Protein AF-J0ZFF1-F1 (afdb_monomer)

pLDDT: mean 84.81, std 13.64, range [33.44, 98.25]

Foldseek 3Di:
DDPPDDPPVVVVVVVVVVVVVVVVVVVVVVVVVVVVVVVVVVVVVVVVVVVVVVVVVVVVVVVVVVVVVVVVVVVVVVVVVVVVVDDDDPDDDDWDDAPDDDPPDDDDPPDDGTDGDDPDDDDDDDDDDDPVCVVVDDFQDKDWDDDPVDDCVPVPTDIDTRHDDDPDDDDD

Mean predicted aligned error: 15.26 Å

Nearest PDB structures (foldseek):
  4tko-assembly1_B  TM=5.831E-01  e=8.966E+00  Aquifex aeolicus VF5

Secondary structure (DSSP, 8-state):
-------HHHHHHHHHHHHHHHHHHHHHHHHHHHHHHHHHHHHHHHHHHHHHHHHHHHHHHHHHHHHHHHHHHHHHHHHHHHHTTS---SSSS-EEEE---STT----TT---EEEPPS-----------TTTGGG--TT-EEEE--TTS-HHHH-PEEEE-----------

Radius of gyration: 52.84 Å; Cα contacts (8 Å, |Δi|>4): 71; chains: 1; bounding box: 104×41×141 Å

InterPro domains:
  IPR050739 Membrane Fusion Protein [PTHR30386] (23-169)
  IPR058982 AprE-like, beta-barrel domain [PF26002] (123-169)

Sequence (172 aa):
METKVISNSLYLERLHDFKNVEHEILANKRRLEENNAEIEALHQQRQSLISDEIAHYRQLSREAELSLQGLKAKLDSSQYRLNHLSLYAPIDRRIDDLSIHTLGSFVEAGKTLMRIVPGTGRLIVEAFFDNRDIGFLEKGQRAYVKFSVLPPERYGVVYGTVINIGATACHE

Organism: NCBI:txid1094556

Structure (mmCIF, N/CA/C/O backbone):
data_AF-J0ZFF1-F1
#
_entry.id   AF-J0ZFF1-F1
#
loop_
_atom_site.group_PDB
_atom_site.id
_atom_site.type_symbol
_atom_site.label_atom_id
_atom_site.label_alt_id
_atom_site.label_comp_id
_atom_site.label_asym_id
_atom_site.label_entity_id
_atom_site.label_seq_id
_atom_site.pdbx_PDB_ins_code
_atom_site.Cartn_x
_atom_site.Cartn_y
_atom_site.Cartn_z
_atom_site.occupancy
_atom_site.B_iso_or_equiv
_atom_site.auth_seq_id
_atom_site.auth_comp_id
_atom_site.auth_asym_id
_atom_site.auth_atom_id
_atom_site.pdbx_PDB_model_num
ATOM 1 N N . MET A 1 1 ? -73.198 -9.812 65.994 1.00 42.66 1 MET A N 1
ATOM 2 C CA . MET A 1 1 ? -71.899 -9.438 65.400 1.00 42.66 1 MET A CA 1
ATOM 3 C C . MET A 1 1 ? -70.993 -9.042 66.550 1.00 42.66 1 MET A C 1
ATOM 5 O O . MET A 1 1 ? -71.199 -7.985 67.125 1.00 42.66 1 MET A O 1
ATOM 9 N N . GLU A 1 2 ? -70.113 -9.944 66.982 1.00 38.72 2 GLU A N 1
ATOM 10 C CA . GLU A 1 2 ? -69.231 -9.720 68.134 1.00 38.72 2 GLU A CA 1
ATOM 11 C C . GLU A 1 2 ? -68.134 -8.714 67.778 1.00 38.72 2 GLU A C 1
ATOM 13 O O . GLU A 1 2 ? -67.247 -8.993 66.970 1.00 38.72 2 GLU A O 1
ATOM 18 N N . THR A 1 3 ? -68.176 -7.536 68.391 1.00 50.28 3 THR A N 1
ATOM 19 C CA . THR A 1 3 ? -67.043 -6.614 68.425 1.00 50.28 3 THR A CA 1
ATOM 20 C C . THR A 1 3 ? -65.992 -7.202 69.358 1.00 50.28 3 THR A C 1
ATOM 22 O O . THR A 1 3 ? -66.061 -7.068 70.577 1.00 50.28 3 THR A O 1
ATOM 25 N N . LYS A 1 4 ? -65.017 -7.906 68.778 1.00 55.94 4 LYS A N 1
ATOM 26 C CA . LYS A 1 4 ? -63.829 -8.390 69.486 1.00 55.94 4 LYS A CA 1
ATOM 27 C C . LYS A 1 4 ? -63.052 -7.172 70.003 1.00 55.94 4 LYS A C 1
ATOM 29 O O . LYS A 1 4 ? -62.404 -6.478 69.226 1.00 55.94 4 LYS A O 1
ATOM 34 N N . VAL A 1 5 ? -63.166 -6.877 71.297 1.00 65.69 5 VAL A N 1
ATOM 35 C CA . VAL A 1 5 ? -62.433 -5.783 71.950 1.00 65.69 5 VAL A CA 1
ATOM 36 C C . VAL A 1 5 ? -60.984 -6.225 72.113 1.00 65.69 5 VAL A C 1
ATOM 38 O O . VAL A 1 5 ? -60.691 -7.195 72.808 1.00 65.69 5 VAL A O 1
ATOM 41 N N . ILE A 1 6 ? -60.078 -5.550 71.417 1.00 69.38 6 ILE A N 1
ATOM 42 C CA . ILE A 1 6 ? -58.645 -5.840 71.450 1.00 69.38 6 ILE A CA 1
ATOM 43 C C . ILE A 1 6 ? -58.000 -4.936 72.510 1.00 69.38 6 ILE A C 1
ATOM 45 O O . ILE A 1 6 ? -58.356 -3.763 72.615 1.00 69.38 6 ILE A O 1
ATOM 49 N N . SER A 1 7 ? -57.051 -5.463 73.293 1.00 82.94 7 SER A N 1
ATOM 50 C CA . SER A 1 7 ? -56.238 -4.655 74.217 1.00 82.94 7 SER A CA 1
ATOM 51 C C . SER A 1 7 ? -55.546 -3.511 73.466 1.00 82.94 7 SER A C 1
ATOM 53 O O . SER A 1 7 ? -54.941 -3.746 72.419 1.00 82.94 7 SER A O 1
ATOM 55 N N . ASN A 1 8 ? -55.568 -2.291 74.016 1.00 83.94 8 ASN A N 1
ATOM 56 C CA . ASN A 1 8 ? -54.885 -1.127 73.434 1.00 83.94 8 ASN A CA 1
ATOM 57 C C . ASN A 1 8 ? -53.387 -1.398 73.182 1.00 83.94 8 ASN A C 1
ATOM 59 O O . ASN A 1 8 ? -52.827 -0.932 72.195 1.00 83.94 8 ASN A O 1
ATOM 63 N N . SER A 1 9 ? -52.750 -2.220 74.025 1.00 86.00 9 SER A N 1
ATOM 64 C CA . SER A 1 9 ? -51.358 -2.641 73.829 1.00 86.00 9 SER A CA 1
ATOM 65 C C . SER A 1 9 ? -51.157 -3.435 72.534 1.00 86.00 9 SER A C 1
ATOM 67 O O . SER A 1 9 ? -50.222 -3.160 71.791 1.00 86.00 9 SER A O 1
ATOM 69 N N . LEU A 1 10 ? -52.068 -4.364 72.229 1.00 88.06 10 LEU A N 1
ATOM 70 C CA . LEU A 1 10 ? -51.998 -5.205 71.033 1.00 88.06 10 LEU A CA 1
ATOM 71 C C . LEU A 1 10 ? -52.295 -4.395 69.762 1.00 88.06 10 LEU A C 1
ATOM 73 O O . LEU A 1 10 ? -51.720 -4.660 68.711 1.00 88.06 10 LEU A O 1
ATOM 77 N N . TYR A 1 11 ? -53.168 -3.386 69.847 1.00 88.44 11 TYR A N 1
ATOM 78 C CA . TYR A 1 11 ? -53.395 -2.454 68.739 1.00 88.44 11 TYR A CA 1
ATOM 79 C C . TYR A 1 11 ? -52.140 -1.627 68.420 1.00 88.44 11 TYR A C 1
ATOM 81 O O . TYR A 1 11 ? -51.761 -1.513 67.255 1.00 88.44 11 TYR A O 1
ATOM 89 N N . LEU A 1 12 ? -51.478 -1.078 69.446 1.00 89.69 12 LEU A N 1
ATOM 90 C CA . LEU A 1 12 ? -50.261 -0.282 69.269 1.00 89.69 12 LEU A CA 1
ATOM 91 C C . LEU A 1 12 ? -49.101 -1.110 68.700 1.00 89.69 12 LEU A C 1
ATOM 93 O O . LEU A 1 12 ? -48.397 -0.626 67.817 1.00 89.69 12 LEU A O 1
ATOM 97 N N . GLU A 1 13 ? -48.941 -2.356 69.149 1.00 91.19 13 GLU A N 1
ATOM 98 C CA . GLU A 1 13 ? -47.963 -3.303 68.600 1.00 91.19 13 GLU A CA 1
ATOM 99 C C . GLU A 1 13 ? -48.218 -3.562 67.107 1.00 91.19 13 GLU A C 1
ATOM 101 O O . GLU A 1 13 ? -47.334 -3.355 66.280 1.00 91.19 13 GLU A O 1
ATOM 106 N N . ARG A 1 14 ? -49.466 -3.872 66.725 1.00 90.75 14 ARG A N 1
ATOM 107 C CA . ARG A 1 14 ? -49.840 -4.084 65.315 1.00 90.75 14 ARG A CA 1
ATOM 108 C C . ARG A 1 14 ? -49.631 -2.855 64.437 1.00 90.75 14 ARG A C 1
ATOM 110 O O . ARG A 1 14 ? -49.249 -2.993 63.277 1.00 90.75 14 ARG A O 1
ATOM 117 N N . LEU A 1 15 ? -49.898 -1.660 64.963 1.00 92.75 15 LEU A N 1
ATOM 118 C CA . LEU A 1 15 ? -49.644 -0.410 64.250 1.00 92.75 15 LEU A CA 1
ATOM 119 C C . LEU A 1 15 ? -48.142 -0.190 64.034 1.00 92.75 15 LEU A C 1
ATOM 121 O O . LEU A 1 15 ? -47.738 0.270 62.965 1.00 92.75 15 LEU A O 1
ATOM 125 N N . HIS A 1 16 ? -47.325 -0.507 65.040 1.00 94.19 16 HIS A N 1
ATOM 126 C CA . HIS A 1 16 ? -45.874 -0.431 64.933 1.00 94.19 16 HIS A CA 1
ATOM 127 C C . HIS A 1 16 ? -45.345 -1.417 63.882 1.00 94.19 16 HIS A C 1
ATOM 129 O O . HIS A 1 16 ? -44.614 -1.000 62.986 1.00 94.19 16 HIS A O 1
ATOM 135 N N . ASP A 1 17 ? -45.805 -2.671 63.909 1.00 94.69 17 ASP A N 1
ATOM 136 C CA . ASP A 1 17 ? -45.459 -3.686 62.906 1.00 94.69 17 ASP A CA 1
ATOM 137 C C . ASP A 1 17 ? -45.839 -3.244 61.489 1.00 94.69 17 ASP A C 1
ATOM 139 O O . ASP A 1 17 ? -45.031 -3.343 60.566 1.00 94.69 17 ASP A O 1
ATOM 143 N N . PHE A 1 18 ? -47.049 -2.700 61.307 1.00 94.94 18 PHE A N 1
ATOM 144 C CA . PHE A 1 18 ? -47.501 -2.189 60.012 1.00 94.94 18 PHE A CA 1
ATOM 145 C C . PHE A 1 18 ? -46.577 -1.086 59.483 1.00 94.94 18 PHE A C 1
ATOM 147 O O . PHE A 1 18 ? -46.165 -1.131 58.324 1.00 94.94 18 PHE A O 1
ATOM 154 N N . LYS A 1 19 ? -46.208 -0.122 60.337 1.00 95.38 19 LYS A N 1
ATOM 155 C CA . LYS A 1 19 ? -45.279 0.950 59.959 1.00 95.38 19 LYS A CA 1
ATOM 156 C C . LYS A 1 19 ? -43.882 0.428 59.640 1.00 95.38 19 LYS A C 1
ATOM 158 O O . LYS A 1 19 ? -43.252 0.931 58.714 1.00 95.38 19 LYS A O 1
ATOM 163 N N . ASN A 1 20 ? -43.397 -0.573 60.371 1.00 95.88 20 ASN A N 1
ATOM 164 C CA . ASN A 1 20 ? -42.099 -1.185 60.094 1.00 95.88 20 ASN A CA 1
ATOM 165 C C . ASN A 1 20 ? -42.094 -1.850 58.711 1.00 95.88 20 ASN A C 1
ATOM 167 O O . ASN A 1 20 ? -41.205 -1.574 57.908 1.00 95.88 20 ASN A O 1
ATOM 171 N N . VAL A 1 21 ? -43.137 -2.620 58.385 1.00 95.94 21 VAL A N 1
ATOM 172 C CA . VAL A 1 21 ? -43.303 -3.229 57.053 1.00 95.94 21 VAL A CA 1
ATOM 173 C C . VAL A 1 21 ? -43.421 -2.162 55.957 1.00 95.94 21 VAL A C 1
ATOM 175 O O . VAL A 1 21 ? -42.827 -2.303 54.888 1.00 95.94 21 VAL A O 1
ATOM 178 N N . GLU A 1 22 ? -44.144 -1.067 56.203 1.00 96.06 22 GLU A N 1
ATOM 179 C CA . GLU A 1 22 ? -44.245 0.052 55.258 1.00 96.06 22 GLU A CA 1
ATOM 180 C C . GLU A 1 22 ? -42.873 0.693 54.980 1.00 96.06 22 GLU A C 1
ATOM 182 O O . GLU A 1 22 ? -42.506 0.916 53.820 1.00 96.06 22 GLU A O 1
ATOM 187 N N . HIS A 1 23 ? -42.075 0.929 56.026 1.00 96.06 23 HIS A N 1
ATOM 188 C CA . HIS A 1 23 ? -40.707 1.427 55.892 1.00 96.06 23 HIS A CA 1
ATOM 189 C C . HIS A 1 23 ? -39.795 0.447 55.142 1.00 96.06 23 HIS A C 1
ATOM 191 O O . HIS A 1 23 ? -39.001 0.885 54.305 1.00 96.06 23 HIS A O 1
ATOM 197 N N . GLU A 1 24 ? -39.926 -0.860 55.378 1.00 96.69 24 GLU A N 1
ATOM 198 C CA . GLU A 1 24 ? -39.176 -1.891 54.653 1.00 96.69 24 GLU A CA 1
ATOM 199 C C . GLU A 1 24 ? -39.531 -1.929 53.162 1.00 96.69 24 GLU A C 1
ATOM 201 O O . GLU A 1 24 ? -38.634 -1.977 52.318 1.00 96.69 24 GLU A O 1
ATOM 206 N N . ILE A 1 25 ? -40.819 -1.844 52.810 1.00 96.81 25 ILE A N 1
ATOM 207 C CA . ILE A 1 25 ? -41.266 -1.767 51.410 1.00 96.81 25 ILE A CA 1
ATOM 208 C C . ILE A 1 25 ? -40.666 -0.537 50.730 1.00 96.81 25 ILE A C 1
ATOM 210 O O . ILE A 1 25 ? -40.172 -0.631 49.605 1.00 96.81 25 ILE A O 1
ATOM 214 N N . LEU A 1 26 ? -40.688 0.615 51.403 1.00 96.81 26 LEU A N 1
ATOM 215 C CA . LEU A 1 26 ? -40.120 1.852 50.875 1.00 96.81 26 LEU A CA 1
ATOM 216 C C . LEU A 1 26 ? -38.603 1.730 50.662 1.00 96.81 26 LEU A C 1
ATOM 218 O O . LEU A 1 26 ? -38.097 2.142 49.620 1.00 96.81 26 LEU A O 1
ATOM 222 N N . ALA A 1 27 ? -37.880 1.150 51.622 1.00 96.44 27 ALA A N 1
ATOM 223 C CA . ALA A 1 27 ? -36.441 0.922 51.512 1.00 96.44 27 ALA A CA 1
ATOM 224 C C . ALA A 1 27 ? -36.104 -0.042 50.364 1.00 96.44 27 ALA A C 1
ATOM 226 O O . ALA A 1 27 ? -35.199 0.228 49.576 1.00 96.44 27 ALA A O 1
ATOM 227 N N . ASN A 1 28 ? -36.867 -1.128 50.218 1.00 96.44 28 ASN A N 1
ATOM 228 C CA . ASN A 1 28 ? -36.687 -2.084 49.127 1.00 96.44 28 ASN A CA 1
ATOM 229 C C . ASN A 1 28 ? -37.015 -1.474 47.759 1.00 96.44 28 ASN A C 1
ATOM 231 O O . ASN A 1 28 ? -36.306 -1.750 46.795 1.00 96.44 28 ASN A O 1
ATOM 235 N N . LYS A 1 29 ? -38.032 -0.606 47.663 1.00 97.44 29 LYS A N 1
ATOM 236 C CA . LYS A 1 29 ? -38.327 0.135 46.426 1.00 97.44 29 LYS A CA 1
ATOM 237 C C . LYS A 1 29 ? -37.172 1.041 46.005 1.00 97.44 29 LYS A C 1
ATOM 239 O O . LYS A 1 29 ? -36.786 0.997 44.845 1.00 97.44 29 LYS A O 1
ATOM 244 N N . ARG A 1 30 ? -36.579 1.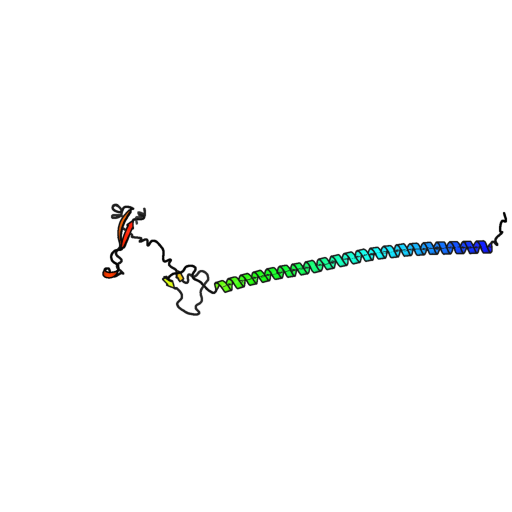796 46.937 1.00 96.75 30 ARG A N 1
ATOM 245 C CA . ARG A 1 30 ? -35.408 2.637 46.627 1.00 96.75 30 ARG A CA 1
ATOM 246 C C . ARG A 1 30 ? -34.219 1.806 46.159 1.00 96.75 30 ARG A C 1
ATOM 248 O O . ARG A 1 30 ? -33.618 2.134 45.149 1.00 96.75 30 ARG A O 1
ATOM 255 N N . ARG A 1 31 ? -33.942 0.683 46.830 1.00 97.25 31 ARG A N 1
ATOM 256 C CA . ARG A 1 31 ? -32.891 -0.254 46.399 1.00 97.25 31 ARG A CA 1
ATOM 257 C C . ARG A 1 31 ? -33.144 -0.803 44.995 1.00 97.25 31 ARG A C 1
ATOM 259 O O . ARG A 1 31 ? -32.204 -0.959 44.229 1.00 97.25 31 ARG A O 1
ATOM 266 N N . LEU A 1 32 ? -34.399 -1.094 44.641 1.00 97.56 32 LEU A N 1
ATOM 267 C CA . LEU A 1 32 ? -34.753 -1.508 43.279 1.00 97.56 32 LEU A CA 1
ATOM 268 C C . LEU A 1 32 ? -34.492 -0.395 42.258 1.00 97.56 32 LEU A C 1
ATOM 270 O O . LEU A 1 32 ? -33.956 -0.676 41.192 1.00 97.56 32 LEU A O 1
ATOM 274 N N . GLU A 1 33 ? -34.847 0.851 42.571 1.00 97.38 33 GLU A N 1
ATOM 275 C CA . GLU A 1 33 ? -34.579 2.003 41.701 1.00 97.38 33 GLU A CA 1
ATOM 276 C C . GLU A 1 33 ? -33.073 2.251 41.522 1.00 97.38 33 GLU A C 1
ATOM 278 O O . GLU A 1 33 ? -32.618 2.424 40.393 1.00 97.38 33 GLU A O 1
ATOM 283 N N . GLU A 1 34 ? -32.298 2.194 42.607 1.00 96.88 34 GLU A N 1
ATOM 284 C CA . GLU A 1 34 ? -30.834 2.316 42.596 1.00 96.88 34 GLU A CA 1
ATOM 285 C C . GLU A 1 34 ? -30.185 1.212 41.751 1.00 96.88 34 GLU A C 1
ATOM 287 O O . GLU A 1 34 ? -29.414 1.512 40.839 1.00 96.88 34 GLU A O 1
ATOM 292 N N . ASN A 1 35 ? -30.563 -0.051 41.974 1.00 97.50 35 ASN A N 1
ATOM 293 C CA . ASN A 1 35 ? -30.050 -1.181 41.197 1.00 97.50 35 ASN A CA 1
ATOM 294 C C . ASN A 1 35 ? -30.410 -1.065 39.709 1.00 97.50 35 ASN A C 1
ATOM 296 O O . ASN A 1 35 ? -29.597 -1.394 38.849 1.00 97.50 35 ASN A O 1
ATOM 300 N N . ASN A 1 36 ? -31.621 -0.600 39.383 1.00 97.75 36 ASN A N 1
ATOM 301 C CA . ASN A 1 36 ? -32.029 -0.403 37.992 1.00 97.75 36 ASN A CA 1
ATOM 302 C C . ASN A 1 36 ? -31.213 0.708 37.318 1.00 97.75 36 ASN A C 1
ATOM 304 O O . ASN A 1 36 ? -30.786 0.544 36.178 1.00 97.75 36 ASN A O 1
ATOM 308 N N . ALA A 1 37 ? -30.958 1.817 38.018 1.00 97.56 37 ALA A N 1
ATOM 309 C CA . ALA A 1 37 ? -30.102 2.884 37.507 1.00 97.56 37 ALA A CA 1
ATOM 310 C C . ALA A 1 37 ? -28.655 2.402 37.296 1.00 97.56 37 ALA A C 1
ATOM 312 O O . ALA A 1 37 ? -28.025 2.754 36.298 1.00 97.56 37 ALA A O 1
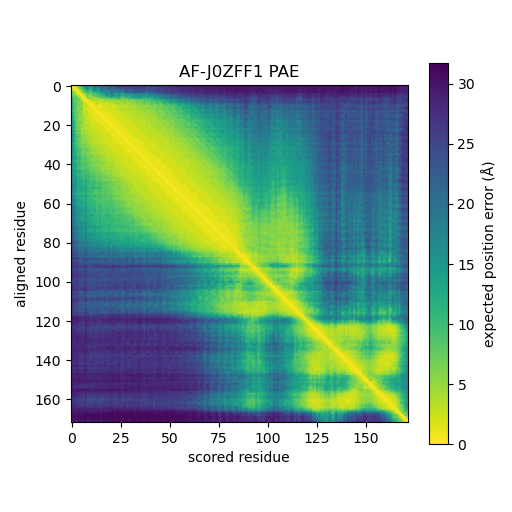ATOM 313 N N . GLU A 1 38 ? -28.143 1.560 38.197 1.00 97.81 38 GLU A N 1
ATOM 314 C CA . GLU A 1 38 ? -26.826 0.934 38.058 1.00 97.81 38 GLU A CA 1
ATOM 315 C C . GLU A 1 38 ? -26.766 -0.019 36.853 1.00 97.81 38 GLU A C 1
ATOM 317 O O . GLU A 1 38 ? -25.819 0.043 36.068 1.00 97.81 38 GLU A O 1
ATOM 322 N N . ILE A 1 39 ? -27.796 -0.846 36.644 1.00 98.19 39 ILE A N 1
ATOM 323 C CA . ILE A 1 39 ? -27.911 -1.729 35.472 1.00 98.19 39 ILE A CA 1
ATOM 324 C C . ILE A 1 39 ? -27.882 -0.920 34.170 1.00 98.19 39 ILE A C 1
ATOM 326 O O . ILE A 1 39 ? -27.148 -1.273 33.245 1.00 98.19 39 ILE A O 1
ATOM 330 N N . GLU A 1 40 ? -28.630 0.181 34.094 1.00 98.06 40 GLU A N 1
ATOM 331 C CA . GLU A 1 40 ? -28.631 1.055 32.917 1.00 98.06 40 GLU A CA 1
ATOM 332 C C . GLU A 1 40 ? -27.257 1.696 32.678 1.00 98.06 40 GLU A C 1
ATOM 334 O O . GLU A 1 40 ? -26.754 1.691 31.551 1.00 98.06 40 GLU A O 1
ATOM 339 N N . ALA A 1 41 ? -26.593 2.177 33.733 1.00 97.50 41 ALA A N 1
ATOM 340 C CA . ALA A 1 41 ? -25.241 2.722 33.629 1.00 97.50 41 ALA A CA 1
ATOM 341 C C . ALA A 1 41 ? -24.236 1.673 33.118 1.00 97.50 41 ALA A C 1
ATOM 343 O O . ALA A 1 41 ? -23.448 1.957 32.211 1.00 97.50 41 ALA A O 1
ATOM 344 N N . LEU A 1 42 ? -24.307 0.440 33.629 1.00 98.19 42 LEU A N 1
ATOM 345 C CA . LEU A 1 42 ? -23.476 -0.677 33.173 1.00 98.19 42 LEU A CA 1
ATOM 346 C C . LEU A 1 42 ? -23.766 -1.052 31.715 1.00 98.19 42 LEU A C 1
ATOM 348 O O . LEU A 1 42 ? -22.838 -1.351 30.958 1.00 98.19 42 LEU A O 1
ATOM 352 N N . HIS A 1 43 ? -25.029 -1.006 31.286 1.00 98.12 43 HIS A N 1
ATOM 353 C CA . HIS A 1 43 ? -25.394 -1.228 29.889 1.00 98.12 43 HIS A CA 1
ATOM 354 C C . HIS A 1 43 ? -24.797 -0.168 28.961 1.00 98.12 43 HIS A C 1
ATOM 356 O O . HIS A 1 43 ? -24.223 -0.530 27.930 1.00 98.12 43 HIS A O 1
ATOM 362 N N . GLN A 1 44 ? -24.873 1.110 29.337 1.00 97.75 44 GLN A N 1
ATOM 363 C CA . GLN A 1 44 ? -24.269 2.206 28.574 1.00 97.75 44 GLN A CA 1
ATOM 364 C C . GLN A 1 44 ? -22.745 2.076 28.513 1.00 97.75 44 GLN A C 1
ATOM 366 O O . GLN A 1 44 ? -22.156 2.170 27.435 1.00 97.75 44 GLN A O 1
ATOM 371 N N . GLN A 1 45 ? -22.104 1.771 29.643 1.00 97.94 45 GLN A N 1
ATOM 372 C CA . GLN A 1 45 ? -20.661 1.554 29.696 1.00 97.94 45 GLN A CA 1
ATOM 373 C C . GLN A 1 45 ? -20.236 0.390 28.796 1.00 97.94 45 GLN A C 1
ATOM 375 O O . GLN A 1 45 ? -19.299 0.524 28.009 1.00 97.94 45 GLN A O 1
ATOM 380 N N . ARG A 1 46 ? -20.953 -0.740 28.849 1.00 98.25 46 ARG A N 1
ATOM 381 C CA . ARG A 1 46 ? -20.692 -1.890 27.974 1.00 98.25 46 ARG A CA 1
ATOM 382 C C . ARG A 1 46 ? -20.838 -1.513 26.502 1.00 98.25 46 ARG A C 1
ATOM 384 O O . ARG A 1 46 ? -20.010 -1.916 25.690 1.00 98.25 46 ARG A O 1
ATOM 391 N N . GLN A 1 47 ? -21.875 -0.754 26.153 1.00 97.69 47 GLN A N 1
ATOM 392 C CA . GLN A 1 47 ? -22.107 -0.331 24.775 1.00 97.69 47 GLN A CA 1
ATOM 393 C C . GLN A 1 47 ? -20.988 0.586 24.261 1.00 97.69 47 GLN A C 1
ATOM 395 O O . GLN A 1 47 ? -20.539 0.406 23.128 1.00 97.69 47 GLN A O 1
ATOM 400 N N . SER A 1 48 ? -20.505 1.515 25.093 1.00 97.94 48 SER A N 1
ATOM 401 C CA . SER A 1 48 ? -19.357 2.368 24.762 1.00 97.94 48 SER A CA 1
ATOM 402 C C . SER A 1 48 ? -18.099 1.535 24.533 1.00 97.94 48 SER A C 1
ATOM 404 O O . SER A 1 48 ? -17.486 1.652 23.480 1.00 97.94 48 SER A O 1
ATOM 406 N N . LEU A 1 49 ? -17.774 0.619 25.452 1.00 98.19 49 LEU A N 1
ATOM 407 C CA . LEU A 1 49 ? -16.588 -0.238 25.338 1.00 98.19 49 LEU A CA 1
ATOM 408 C C . LEU A 1 49 ? -16.602 -1.083 24.059 1.00 98.19 49 LEU A C 1
ATOM 410 O O . LEU A 1 49 ? -15.590 -1.183 23.371 1.00 98.19 49 LEU A O 1
ATOM 414 N N . ILE A 1 50 ? -17.756 -1.662 23.709 1.00 98.06 50 ILE A N 1
ATOM 415 C CA . ILE A 1 50 ? -17.905 -2.415 22.456 1.00 98.06 50 ILE A CA 1
ATOM 416 C C . ILE A 1 50 ? -17.695 -1.495 21.247 1.00 98.06 50 ILE A C 1
ATOM 418 O O . ILE A 1 50 ? -17.029 -1.884 20.289 1.00 98.06 50 ILE A O 1
ATOM 422 N N . SER A 1 51 ? -18.263 -0.288 21.271 1.00 97.75 51 SER A N 1
ATOM 423 C CA . SER A 1 51 ? -18.100 0.683 20.187 1.00 97.75 51 SER A CA 1
ATOM 424 C C . SER A 1 51 ? -16.637 1.096 20.008 1.00 97.75 51 SER A C 1
ATOM 426 O O . SER A 1 51 ? -16.153 1.145 18.874 1.00 97.75 51 SER A O 1
ATOM 428 N N . ASP A 1 52 ? -15.932 1.339 21.110 1.00 98.00 52 ASP A N 1
ATOM 429 C CA . ASP A 1 52 ? -14.530 1.754 21.117 1.00 98.00 52 ASP A CA 1
ATOM 430 C C . ASP A 1 52 ? -13.616 0.638 20.595 1.00 98.00 52 ASP A C 1
ATOM 432 O O . ASP A 1 52 ? -12.791 0.883 19.714 1.00 98.00 52 ASP A O 1
ATOM 436 N N . GLU A 1 53 ? -13.823 -0.607 21.034 1.00 98.19 53 GLU A N 1
ATOM 437 C CA . GLU A 1 53 ? -13.106 -1.782 20.516 1.00 98.19 53 GLU A CA 1
ATOM 438 C C . GLU A 1 53 ? -13.350 -1.988 19.015 1.00 98.19 53 GLU A C 1
ATOM 440 O O . GLU A 1 53 ? -12.414 -2.156 18.228 1.00 98.19 53 GLU A O 1
ATOM 445 N N . ILE A 1 54 ? -14.607 -1.903 18.567 1.00 98.19 54 ILE A N 1
ATOM 446 C CA . ILE A 1 54 ? -14.937 -2.008 17.139 1.00 98.19 54 ILE A CA 1
ATOM 447 C C . ILE A 1 54 ? -14.248 -0.893 16.341 1.00 98.19 54 ILE A C 1
ATOM 449 O O . ILE A 1 54 ? -13.743 -1.142 15.242 1.00 98.19 54 ILE A O 1
ATOM 453 N N . ALA A 1 55 ? -14.231 0.338 16.854 1.00 98.00 55 ALA A N 1
ATOM 454 C CA . ALA A 1 55 ? -13.554 1.455 16.204 1.00 98.00 55 ALA A CA 1
ATOM 455 C C . ALA A 1 55 ? -12.036 1.228 16.129 1.00 98.00 55 ALA A C 1
ATOM 457 O O . ALA A 1 55 ? -11.446 1.448 15.065 1.00 98.00 55 ALA A O 1
ATOM 458 N N . HIS A 1 56 ? -11.436 0.721 17.208 1.00 97.88 56 HIS A N 1
ATOM 459 C CA . HIS A 1 56 ? -10.018 0.395 17.292 1.00 97.88 56 HIS A CA 1
ATOM 460 C C . HIS A 1 56 ? -9.610 -0.663 16.256 1.00 97.88 56 HIS A C 1
ATOM 462 O O . HIS A 1 56 ? -8.749 -0.398 15.412 1.00 97.88 56 HIS A O 1
ATOM 468 N N . TYR A 1 57 ? -10.287 -1.816 16.217 1.00 97.88 57 TYR A N 1
ATOM 469 C CA . TYR A 1 57 ? -9.986 -2.866 15.235 1.00 97.88 57 TYR A CA 1
ATOM 470 C C . TYR A 1 57 ? -10.222 -2.418 13.793 1.00 97.88 57 TYR A C 1
ATOM 472 O O . TYR A 1 57 ? -9.451 -2.768 12.897 1.00 97.88 57 TYR A O 1
ATOM 480 N N . ARG A 1 58 ? -11.254 -1.604 13.541 1.00 98.19 58 ARG A N 1
ATOM 481 C CA . ARG A 1 58 ? -11.480 -1.021 12.210 1.00 98.19 58 ARG A CA 1
ATOM 482 C C . ARG A 1 58 ? -10.333 -0.112 11.786 1.00 98.19 58 ARG A C 1
ATOM 484 O O . ARG A 1 58 ? -9.983 -0.096 10.609 1.00 98.19 58 ARG A O 1
ATOM 491 N N . GLN A 1 59 ? -9.767 0.661 12.708 1.00 98.12 59 GLN A N 1
ATOM 492 C CA . GLN A 1 59 ? -8.611 1.501 12.415 1.00 98.12 59 GLN A CA 1
ATOM 493 C C . GLN A 1 59 ? -7.374 0.655 12.109 1.00 98.12 59 GLN A C 1
ATOM 495 O O . GLN A 1 59 ? -6.740 0.889 11.082 1.00 98.12 59 GLN A O 1
ATOM 500 N N . LEU A 1 60 ? -7.102 -0.368 12.923 1.00 98.06 60 LEU A N 1
ATOM 501 C CA . LEU A 1 60 ? -5.992 -1.295 12.705 1.00 98.06 60 LEU A CA 1
ATOM 502 C C . LEU A 1 60 ? -6.097 -2.012 11.348 1.00 98.06 60 LEU A C 1
ATOM 504 O O . LEU A 1 60 ? -5.120 -2.086 10.606 1.00 98.06 60 LEU A O 1
ATOM 508 N N . SER A 1 61 ? -7.296 -2.483 10.984 1.00 97.94 61 SER A N 1
ATOM 509 C CA . SER A 1 61 ? -7.544 -3.129 9.686 1.00 97.94 61 SER A CA 1
ATOM 510 C C . SER A 1 61 ? -7.269 -2.181 8.519 1.00 97.94 61 SER A C 1
ATOM 512 O O . SER A 1 61 ? -6.602 -2.564 7.561 1.00 97.94 61 SER A O 1
ATOM 514 N N . ARG A 1 62 ? -7.725 -0.924 8.608 1.00 98.25 62 ARG A N 1
ATOM 515 C CA . ARG A 1 62 ? -7.465 0.084 7.567 1.00 98.25 62 ARG A CA 1
ATOM 516 C C . ARG A 1 62 ? -5.976 0.381 7.410 1.00 98.25 62 ARG A C 1
ATOM 518 O O . ARG A 1 62 ? -5.492 0.498 6.289 1.00 98.25 62 ARG A O 1
ATOM 525 N N . GLU A 1 63 ? -5.242 0.501 8.510 1.00 97.94 63 GLU A N 1
ATOM 526 C CA . GLU A 1 63 ? -3.798 0.749 8.471 1.00 97.94 63 GLU A CA 1
ATOM 527 C C . GLU A 1 63 ? -3.030 -0.426 7.847 1.00 97.94 63 GLU A C 1
ATOM 529 O O . GLU A 1 63 ? -2.141 -0.227 7.009 1.00 97.94 63 GLU A O 1
ATOM 534 N N . ALA A 1 64 ? -3.421 -1.657 8.187 1.00 97.88 64 ALA A N 1
ATOM 535 C CA . ALA A 1 64 ? -2.873 -2.865 7.583 1.00 97.88 64 ALA A CA 1
ATOM 536 C C . ALA A 1 64 ? -3.168 -2.936 6.073 1.00 97.88 64 ALA A C 1
ATOM 538 O O . ALA A 1 64 ? -2.270 -3.232 5.283 1.00 97.88 64 ALA A O 1
ATOM 539 N N . GLU A 1 65 ? -4.393 -2.612 5.650 1.00 98.06 65 GLU A N 1
ATOM 540 C CA . GLU A 1 65 ? -4.785 -2.564 4.235 1.00 98.06 65 GLU A CA 1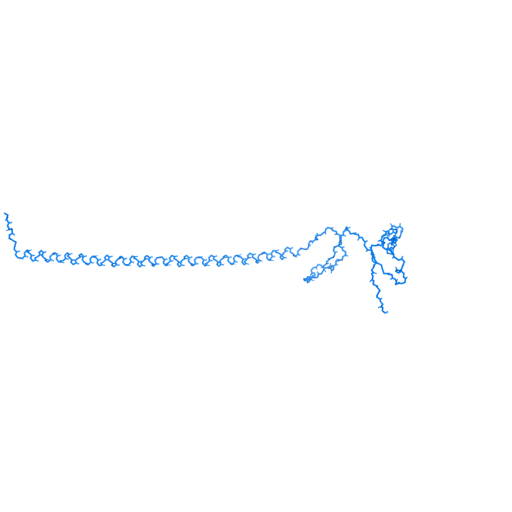
ATOM 541 C C . GLU A 1 65 ? -3.986 -1.524 3.443 1.00 98.06 65 GLU A C 1
ATOM 543 O O . GLU A 1 65 ? -3.473 -1.836 2.365 1.00 98.06 65 GLU A O 1
ATOM 548 N N . LEU A 1 66 ? -3.824 -0.313 3.983 1.00 98.25 66 LEU A N 1
ATOM 549 C CA . LEU A 1 66 ? -3.019 0.742 3.360 1.00 98.25 66 LEU A CA 1
ATOM 550 C C . LEU A 1 66 ? -1.551 0.322 3.226 1.00 98.25 66 LEU A C 1
ATOM 552 O O . LEU A 1 66 ? -0.939 0.502 2.170 1.00 98.25 66 LEU A O 1
ATOM 556 N N . SER A 1 67 ? -0.996 -0.298 4.268 1.00 97.94 67 SER A N 1
ATOM 557 C CA . SER A 1 67 ? 0.371 -0.825 4.248 1.00 97.94 67 SER A CA 1
ATOM 558 C C . SER A 1 67 ? 0.536 -1.913 3.186 1.00 97.94 67 SER A C 1
ATOM 560 O O . SER A 1 67 ? 1.503 -1.905 2.422 1.00 97.94 67 SER A O 1
ATOM 562 N N . LEU A 1 68 ? -0.438 -2.819 3.082 1.00 98.25 68 LEU A N 1
ATOM 563 C CA . LEU A 1 68 ? -0.450 -3.891 2.092 1.00 98.25 68 LEU A CA 1
ATOM 564 C C . LEU A 1 68 ? -0.558 -3.351 0.661 1.00 98.25 68 LEU A C 1
ATOM 566 O O . LEU A 1 68 ? 0.158 -3.824 -0.222 1.00 98.25 68 LEU A O 1
ATOM 570 N N . GLN A 1 69 ? -1.395 -2.340 0.423 1.00 97.88 69 GLN A N 1
ATOM 571 C CA . GLN A 1 69 ?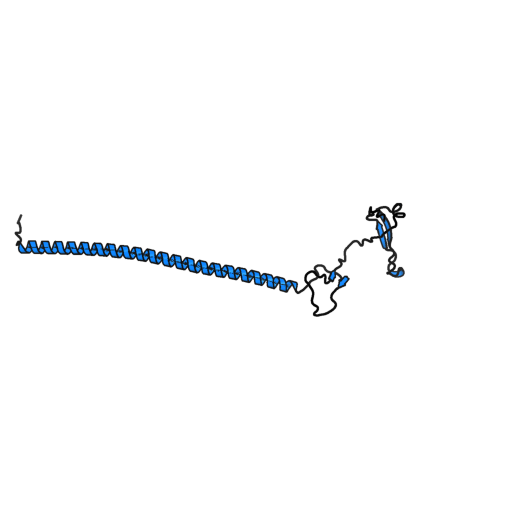 -1.461 -1.654 -0.871 1.00 97.88 69 GLN A CA 1
ATOM 572 C C . GLN A 1 69 ? -0.125 -0.987 -1.223 1.00 97.88 69 GLN A C 1
ATOM 574 O O . GLN A 1 69 ? 0.374 -1.162 -2.336 1.00 97.88 69 GLN A O 1
ATOM 579 N N . GLY A 1 70 ? 0.499 -0.289 -0.268 1.00 97.88 70 GLY A N 1
ATOM 580 C CA . GLY A 1 70 ? 1.808 0.335 -0.466 1.00 97.88 70 GLY A CA 1
ATOM 581 C C . GLY A 1 70 ? 2.913 -0.678 -0.785 1.00 97.88 70 GLY A C 1
ATOM 582 O O . GLY A 1 70 ? 3.747 -0.439 -1.660 1.00 97.88 70 GLY A O 1
ATOM 583 N N . LEU A 1 71 ? 2.911 -1.834 -0.115 1.00 97.69 71 LEU A N 1
ATOM 584 C CA . LEU A 1 71 ? 3.857 -2.920 -0.381 1.00 97.69 71 LEU A CA 1
ATOM 585 C C . LEU A 1 71 ? 3.627 -3.571 -1.748 1.00 97.69 71 LEU A C 1
ATOM 587 O O . LEU A 1 71 ? 4.597 -3.805 -2.466 1.00 97.69 71 LEU A O 1
ATOM 591 N N . LYS A 1 72 ? 2.370 -3.802 -2.145 1.00 97.94 72 LYS A N 1
ATOM 592 C CA . LYS A 1 72 ? 2.037 -4.315 -3.484 1.00 97.94 72 LYS A CA 1
ATOM 593 C C . LYS A 1 72 ? 2.523 -3.378 -4.587 1.00 97.94 72 LYS A C 1
ATOM 595 O O . LYS A 1 72 ? 3.211 -3.825 -5.493 1.00 97.94 72 LYS A O 1
ATOM 600 N N . ALA A 1 73 ? 2.277 -2.074 -4.461 1.00 97.06 73 ALA A N 1
ATOM 601 C CA . ALA A 1 73 ? 2.756 -1.097 -5.439 1.00 97.06 73 ALA A CA 1
ATOM 602 C C . ALA A 1 73 ? 4.294 -1.083 -5.559 1.00 97.06 73 ALA A C 1
ATOM 604 O O . ALA A 1 73 ? 4.842 -0.976 -6.659 1.00 97.06 73 ALA A O 1
ATOM 605 N N . LYS A 1 74 ? 5.014 -1.232 -4.436 1.00 96.94 74 LYS A N 1
ATOM 606 C CA . LYS A 1 74 ? 6.482 -1.367 -4.443 1.00 96.94 74 LYS A CA 1
ATOM 607 C C . LYS A 1 74 ? 6.936 -2.660 -5.119 1.00 96.94 74 LYS A C 1
ATOM 609 O O . LYS A 1 74 ? 7.927 -2.632 -5.853 1.00 96.94 74 LYS A O 1
ATOM 614 N N . LEU A 1 75 ? 6.235 -3.766 -4.876 1.00 97.50 75 LEU A N 1
ATOM 615 C CA . LEU A 1 75 ? 6.520 -5.055 -5.499 1.00 97.50 75 LEU A CA 1
ATOM 616 C C . LEU A 1 75 ? 6.334 -4.973 -7.016 1.00 97.50 75 LEU A C 1
ATOM 618 O O . LEU A 1 75 ? 7.262 -5.304 -7.745 1.00 97.50 75 LEU A O 1
ATOM 622 N N . ASP A 1 76 ? 5.203 -4.442 -7.480 1.00 97.25 76 ASP A N 1
ATOM 623 C CA . ASP A 1 76 ? 4.904 -4.293 -8.908 1.00 97.25 76 ASP A CA 1
ATOM 624 C C . ASP A 1 76 ? 5.928 -3.390 -9.605 1.00 97.25 76 ASP A C 1
ATOM 626 O O . ASP A 1 76 ? 6.457 -3.740 -10.658 1.00 97.25 76 ASP A O 1
ATOM 630 N N . SER A 1 77 ? 6.287 -2.260 -8.987 1.00 95.56 77 SER A N 1
ATOM 631 C CA . SER A 1 77 ? 7.334 -1.365 -9.500 1.00 95.56 77 SER A CA 1
ATOM 632 C C . SER A 1 77 ? 8.699 -2.058 -9.590 1.00 95.56 77 SER A C 1
ATOM 634 O O . SER A 1 77 ? 9.426 -1.901 -10.573 1.00 95.56 77 SER A O 1
ATOM 636 N N . SER A 1 78 ? 9.045 -2.870 -8.588 1.00 95.62 78 SER A N 1
ATOM 637 C CA . SER A 1 78 ? 10.297 -3.634 -8.572 1.00 95.62 78 SER A CA 1
ATOM 638 C C . SER A 1 78 ? 10.298 -4.732 -9.634 1.00 95.62 78 SER A C 1
ATOM 640 O O . SER A 1 78 ? 11.282 -4.881 -10.356 1.00 95.62 78 SER A O 1
ATOM 642 N N . GLN A 1 79 ? 9.186 -5.450 -9.790 1.00 95.38 79 GLN A N 1
ATOM 643 C CA . GLN A 1 79 ? 9.032 -6.483 -10.807 1.00 95.38 79 GLN A CA 1
ATOM 644 C C . GLN A 1 79 ? 9.076 -5.893 -12.217 1.00 95.38 79 GLN A C 1
ATOM 646 O O . GLN A 1 79 ? 9.743 -6.442 -13.092 1.00 95.38 79 GLN A O 1
ATOM 651 N N . TYR A 1 80 ? 8.429 -4.745 -12.429 1.00 93.38 80 TYR A N 1
ATOM 652 C CA . TYR A 1 80 ? 8.513 -3.996 -13.678 1.00 93.38 80 TYR A CA 1
ATOM 653 C C . TYR A 1 80 ? 9.971 -3.658 -14.008 1.00 93.38 80 TYR A C 1
ATOM 655 O O . TYR A 1 80 ? 10.445 -3.967 -15.099 1.00 93.38 80 TYR A O 1
ATOM 663 N N . ARG A 1 81 ? 10.726 -3.110 -13.045 1.00 90.19 81 ARG A N 1
ATOM 664 C CA . ARG A 1 81 ? 12.157 -2.824 -13.235 1.00 90.19 81 ARG A CA 1
ATOM 665 C C . ARG A 1 81 ? 12.944 -4.078 -13.600 1.00 90.19 81 ARG A C 1
ATOM 667 O O . ARG A 1 81 ? 13.693 -4.028 -14.566 1.00 90.19 81 ARG A O 1
ATOM 674 N N . LEU A 1 82 ? 12.751 -5.184 -12.878 1.00 92.06 82 LEU A N 1
ATOM 675 C 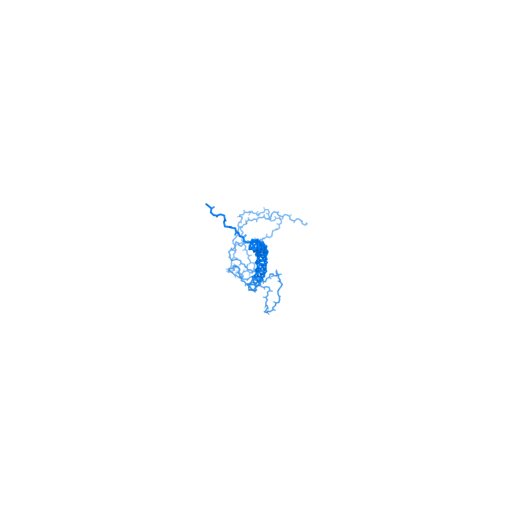CA . LEU A 1 82 ? 13.435 -6.454 -13.152 1.00 92.06 82 LEU A CA 1
ATOM 676 C C . LEU A 1 82 ? 13.143 -6.974 -14.563 1.00 92.06 82 LEU A C 1
ATOM 678 O O . LEU A 1 82 ? 14.072 -7.338 -15.281 1.00 92.06 82 LEU A O 1
ATOM 682 N N . ASN A 1 83 ? 11.878 -6.950 -14.984 1.00 89.56 83 ASN A N 1
ATOM 683 C CA . ASN A 1 83 ? 11.477 -7.390 -16.320 1.00 89.56 83 ASN A CA 1
ATOM 684 C C . ASN A 1 83 ? 12.118 -6.529 -17.422 1.00 89.56 83 ASN A C 1
ATOM 686 O O . ASN A 1 83 ? 12.444 -7.047 -18.486 1.00 89.56 83 ASN A O 1
ATOM 690 N N . HIS A 1 84 ? 12.351 -5.242 -17.153 1.00 87.25 84 HIS A N 1
ATOM 691 C CA . HIS A 1 84 ? 12.981 -4.305 -18.086 1.00 87.25 84 HIS A CA 1
ATOM 692 C C . HIS A 1 84 ? 14.514 -4.235 -17.999 1.00 87.25 84 HIS A C 1
ATOM 694 O O . HIS A 1 84 ? 15.124 -3.501 -18.775 1.00 87.25 84 HIS A O 1
ATOM 700 N N . LEU A 1 85 ? 15.160 -5.012 -17.120 1.00 86.38 85 LEU A N 1
ATOM 701 C CA . LEU A 1 85 ? 16.617 -5.209 -17.174 1.00 86.38 85 LEU A CA 1
ATOM 702 C C . LEU A 1 85 ? 17.031 -6.093 -18.358 1.00 86.38 85 LEU A C 1
ATOM 704 O O . LEU A 1 85 ? 18.164 -6.004 -18.825 1.00 86.38 85 LEU A O 1
ATOM 708 N N . SER A 1 86 ? 16.120 -6.943 -18.840 1.00 84.81 86 SER A N 1
ATOM 709 C CA . SER A 1 86 ? 16.325 -7.761 -20.036 1.00 84.81 86 SER A CA 1
ATOM 710 C C . SER A 1 86 ? 15.629 -7.110 -21.224 1.00 84.81 86 SER A C 1
ATOM 712 O O . SER A 1 86 ? 14.416 -6.908 -21.214 1.00 84.81 86 SER A O 1
ATOM 714 N N . LEU A 1 87 ? 16.396 -6.777 -22.259 1.00 81.19 87 LEU A N 1
ATOM 715 C CA . LEU A 1 87 ? 15.868 -6.163 -23.472 1.00 81.19 87 LEU A CA 1
ATOM 716 C C . LEU A 1 87 ? 15.605 -7.239 -24.524 1.00 81.19 87 LEU A C 1
ATOM 718 O O . LEU A 1 87 ? 16.512 -7.974 -24.909 1.00 81.19 87 LEU A O 1
ATOM 722 N N . TYR A 1 88 ? 14.365 -7.297 -25.003 1.00 83.56 88 TYR A N 1
ATOM 723 C CA . TYR A 1 88 ? 13.947 -8.174 -26.093 1.00 83.56 88 TYR A CA 1
ATOM 724 C C . TYR A 1 88 ? 13.671 -7.354 -27.351 1.00 83.56 88 TYR A C 1
ATOM 726 O O . TYR A 1 88 ? 13.226 -6.207 -27.277 1.00 83.56 88 TYR A O 1
ATOM 734 N N . ALA A 1 89 ? 13.923 -7.946 -28.517 1.00 84.69 89 ALA A N 1
ATOM 735 C CA . ALA A 1 89 ? 13.578 -7.328 -29.788 1.00 84.69 89 ALA A CA 1
ATOM 736 C C . ALA A 1 89 ? 12.042 -7.298 -29.947 1.00 84.69 89 ALA A C 1
ATOM 738 O O . ALA A 1 89 ? 11.417 -8.354 -29.870 1.00 84.69 89 ALA A O 1
ATOM 739 N N . PRO A 1 90 ? 11.413 -6.130 -30.187 1.00 82.69 90 PRO A N 1
ATOM 740 C CA . PRO A 1 90 ? 9.968 -6.052 -30.413 1.00 82.69 90 PRO A CA 1
ATOM 741 C C . PRO A 1 90 ? 9.546 -6.610 -31.782 1.00 82.69 90 PRO A C 1
ATOM 743 O O . PRO A 1 90 ? 8.365 -6.863 -31.998 1.00 82.69 90 PRO A O 1
ATOM 746 N N . ILE A 1 91 ? 10.494 -6.760 -32.715 1.00 81.69 91 ILE A N 1
ATOM 747 C CA . ILE A 1 91 ? 10.278 -7.285 -34.066 1.00 81.69 91 ILE A CA 1
ATOM 748 C C . ILE A 1 91 ? 11.412 -8.241 -34.453 1.00 81.69 91 ILE A C 1
ATOM 750 O O . ILE A 1 91 ? 12.581 -7.990 -34.153 1.00 81.69 91 ILE A O 1
ATOM 754 N N . ASP A 1 92 ? 11.075 -9.307 -35.174 1.00 70.50 92 ASP A N 1
ATOM 755 C CA . ASP A 1 92 ? 12.046 -10.271 -35.692 1.00 70.50 92 ASP A CA 1
ATOM 756 C C . ASP A 1 92 ? 12.788 -9.674 -36.886 1.00 70.50 92 ASP A C 1
ATOM 758 O O . ASP A 1 92 ? 12.140 -9.445 -37.907 1.00 70.50 92 ASP A O 1
ATOM 762 N N . ARG A 1 93 ? 14.109 -9.422 -36.790 1.00 79.38 93 ARG A N 1
ATOM 763 C CA . ARG A 1 93 ? 15.024 -9.099 -37.916 1.00 79.38 93 ARG A CA 1
ATOM 764 C C . ARG A 1 93 ? 16.466 -8.812 -37.447 1.00 79.38 93 ARG A C 1
ATOM 766 O O . ARG A 1 93 ? 16.856 -9.118 -36.327 1.00 79.38 93 ARG A O 1
ATOM 773 N N . ARG A 1 94 ? 17.279 -8.288 -38.375 1.00 77.25 94 ARG A N 1
ATOM 774 C CA . ARG A 1 94 ? 18.700 -7.965 -38.236 1.00 77.25 94 ARG A CA 1
ATOM 775 C C . ARG A 1 94 ? 18.914 -6.658 -37.464 1.00 77.25 94 ARG A C 1
ATOM 777 O O . ARG A 1 94 ? 18.198 -5.678 -37.675 1.00 77.25 94 ARG A O 1
ATOM 784 N N . ILE A 1 95 ? 19.944 -6.655 -36.624 1.00 79.19 95 ILE A N 1
ATOM 785 C CA . ILE A 1 95 ? 20.474 -5.463 -35.956 1.00 79.19 95 ILE A CA 1
ATOM 786 C C . ILE A 1 95 ? 21.427 -4.764 -36.933 1.00 79.19 95 ILE A C 1
ATOM 788 O O . ILE A 1 95 ? 22.240 -5.432 -37.575 1.00 79.19 95 ILE A O 1
ATOM 792 N N . ASP A 1 96 ? 21.286 -3.450 -37.087 1.00 71.00 96 ASP A N 1
ATOM 793 C CA . ASP A 1 96 ? 22.071 -2.646 -38.036 1.00 71.00 96 ASP A CA 1
ATOM 794 C C . ASP A 1 96 ? 23.159 -1.816 -37.346 1.00 71.00 96 ASP A C 1
ATOM 796 O O . ASP A 1 96 ? 24.275 -1.722 -37.845 1.00 71.00 96 ASP A O 1
ATOM 800 N N . ASP A 1 97 ? 22.852 -1.286 -36.164 1.00 73.25 97 ASP A N 1
ATOM 801 C CA . ASP A 1 97 ? 23.774 -0.496 -35.350 1.00 73.25 97 ASP A CA 1
ATOM 802 C C . ASP A 1 97 ? 23.703 -0.999 -33.908 1.00 73.25 97 ASP A C 1
ATOM 804 O O . ASP A 1 97 ? 22.606 -1.071 -33.352 1.00 73.25 97 ASP A O 1
ATOM 808 N N . LEU A 1 98 ? 24.836 -1.408 -33.334 1.00 78.94 98 LEU A N 1
ATOM 809 C CA . LEU A 1 98 ? 24.963 -1.867 -31.949 1.00 78.94 98 LEU A CA 1
ATOM 810 C C . LEU A 1 98 ? 26.000 -0.979 -31.269 1.00 78.94 98 LEU A C 1
ATOM 812 O O . LEU A 1 98 ? 27.184 -1.087 -31.561 1.00 78.94 98 LEU A O 1
ATOM 816 N N . SER A 1 99 ? 25.563 -0.129 -30.344 1.00 74.88 99 SER A N 1
ATOM 817 C CA . SER A 1 99 ? 26.417 0.894 -29.729 1.00 74.88 99 SER A CA 1
ATOM 818 C C . SER A 1 99 ? 27.188 0.405 -28.494 1.00 74.88 99 SER A C 1
ATOM 820 O O . SER A 1 99 ? 27.933 1.175 -27.888 1.00 74.88 99 SER A O 1
ATOM 822 N N . ILE A 1 100 ? 26.994 -0.853 -28.077 1.00 74.81 100 ILE A N 1
ATOM 823 C CA . ILE A 1 100 ? 27.691 -1.468 -26.939 1.00 74.81 100 ILE A CA 1
ATOM 824 C C . ILE A 1 100 ? 28.463 -2.686 -27.430 1.00 74.81 100 ILE A C 1
ATOM 826 O O . ILE A 1 100 ? 27.879 -3.637 -27.944 1.00 74.81 100 ILE A O 1
ATOM 830 N N . HIS A 1 101 ? 29.771 -2.687 -27.194 1.00 73.56 101 HIS A N 1
ATOM 831 C CA . HIS A 1 101 ? 30.661 -3.773 -27.612 1.00 73.56 101 HIS A CA 1
ATOM 832 C C . HIS A 1 101 ? 31.306 -4.516 -26.432 1.00 73.56 101 HIS A C 1
ATOM 834 O O . HIS A 1 101 ? 32.114 -5.417 -26.640 1.00 73.56 101 HIS A O 1
ATOM 840 N N . THR A 1 102 ? 30.966 -4.149 -25.194 1.00 78.88 102 THR A N 1
ATOM 841 C CA . THR A 1 102 ? 31.680 -4.570 -23.981 1.00 78.88 102 THR A CA 1
ATOM 842 C C . THR A 1 102 ? 30.726 -5.041 -22.885 1.00 78.88 102 THR A C 1
ATOM 844 O O . THR A 1 102 ? 29.742 -4.379 -22.554 1.00 78.88 102 THR A O 1
ATOM 847 N N . LEU A 1 103 ? 31.036 -6.200 -22.297 1.00 77.44 103 LEU A N 1
ATOM 848 C CA . LEU A 1 103 ? 30.315 -6.757 -21.150 1.00 77.44 103 LEU A CA 1
ATOM 849 C C . LEU A 1 103 ? 30.619 -5.933 -19.889 1.00 77.44 103 LEU A C 1
ATOM 851 O O . LEU A 1 103 ? 31.776 -5.624 -19.614 1.00 77.44 103 LEU A O 1
ATOM 855 N N . GLY A 1 104 ? 29.584 -5.591 -19.118 1.00 78.06 104 GLY A N 1
ATOM 856 C CA . GLY A 1 104 ? 29.719 -4.827 -17.869 1.00 78.06 104 GLY A CA 1
ATOM 857 C C . GLY A 1 104 ? 29.788 -3.305 -18.037 1.00 78.06 104 GLY A C 1
ATOM 858 O O . GLY A 1 104 ? 30.027 -2.594 -17.064 1.00 78.06 104 GLY A O 1
ATOM 859 N N . SER A 1 105 ? 29.576 -2.781 -19.245 1.00 76.94 105 SER A N 1
ATOM 860 C CA . SER A 1 105 ? 29.511 -1.336 -19.462 1.00 76.94 105 SER A CA 1
ATOM 861 C C . SER A 1 105 ? 28.233 -0.721 -18.899 1.00 76.94 105 SER A C 1
ATOM 863 O O . SER A 1 105 ? 27.138 -1.255 -19.063 1.00 76.94 105 SER A O 1
ATOM 865 N N . PHE A 1 106 ? 28.385 0.436 -18.258 1.00 81.75 106 PHE A N 1
ATOM 866 C CA . PHE A 1 106 ? 27.276 1.232 -17.747 1.00 81.75 106 PHE A CA 1
ATOM 867 C C . PHE A 1 106 ? 26.544 1.952 -18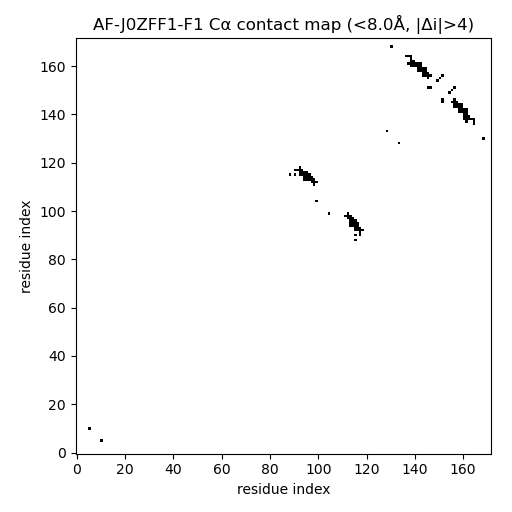.889 1.00 81.75 106 PHE A C 1
ATOM 869 O O . PHE A 1 106 ? 27.177 2.488 -19.803 1.00 81.75 106 PHE A O 1
ATOM 876 N N . VAL A 1 107 ? 25.211 1.976 -18.829 1.00 81.88 107 VAL A N 1
ATOM 877 C CA . VAL A 1 107 ? 24.349 2.636 -19.817 1.00 81.88 107 VAL A CA 1
ATOM 878 C C . VAL A 1 107 ? 23.327 3.522 -19.120 1.00 81.88 107 VAL A C 1
ATOM 880 O O . VAL A 1 107 ? 22.710 3.127 -18.133 1.00 81.88 107 VAL A O 1
ATOM 883 N N . GLU A 1 108 ? 23.155 4.731 -19.641 1.00 84.44 108 GLU A N 1
ATOM 884 C CA . GLU A 1 108 ? 22.173 5.688 -19.137 1.00 84.44 108 GLU A CA 1
ATOM 885 C C . GLU A 1 108 ? 20.782 5.419 -19.718 1.00 84.44 108 GLU A C 1
ATOM 887 O O . GLU A 1 108 ? 20.631 4.904 -20.831 1.00 84.44 108 GLU A O 1
ATOM 892 N N . ALA A 1 109 ? 19.748 5.803 -18.969 1.00 80.75 109 ALA A N 1
ATOM 893 C CA . ALA A 1 109 ? 18.372 5.718 -19.437 1.00 80.75 109 ALA A CA 1
ATOM 894 C C . ALA A 1 109 ? 18.164 6.592 -20.685 1.00 80.75 109 ALA A C 1
ATOM 896 O O . ALA A 1 109 ? 18.613 7.733 -20.742 1.00 80.75 109 ALA A O 1
ATOM 897 N N . GLY A 1 110 ? 17.465 6.054 -21.686 1.00 79.25 110 GLY A N 1
ATOM 898 C CA . GLY A 1 110 ? 17.171 6.762 -22.937 1.00 79.25 110 GLY A CA 1
ATOM 899 C C . GLY A 1 110 ? 18.290 6.720 -23.979 1.00 79.25 110 GLY A C 1
ATOM 900 O O . GLY A 1 110 ? 18.069 7.135 -25.115 1.00 79.25 110 GLY A O 1
ATOM 901 N N . LYS A 1 111 ? 19.466 6.171 -23.650 1.00 83.62 111 LYS A N 1
ATOM 902 C CA . LYS A 1 111 ? 20.511 5.932 -24.645 1.00 83.62 111 LYS A CA 1
ATOM 903 C C . LYS A 1 111 ? 20.076 4.822 -25.603 1.00 83.62 111 LYS A C 1
ATOM 905 O O . LYS A 1 111 ? 19.731 3.720 -25.177 1.00 83.62 111 LYS A O 1
ATOM 910 N N . THR A 1 112 ? 20.127 5.092 -26.903 1.00 83.12 112 THR A N 1
ATOM 911 C CA . THR A 1 112 ? 19.911 4.068 -27.931 1.00 83.12 112 THR A CA 1
ATOM 912 C C . THR A 1 112 ? 21.044 3.051 -27.873 1.00 83.12 112 THR A C 1
ATOM 914 O O . THR A 1 112 ? 22.213 3.416 -27.980 1.00 83.12 112 THR A O 1
ATOM 917 N N . LEU A 1 113 ? 20.699 1.777 -27.676 1.00 85.06 113 LEU A N 1
ATOM 918 C CA . LEU A 1 113 ? 21.683 0.692 -27.601 1.00 85.06 113 LEU A CA 1
ATOM 919 C C . LEU A 1 113 ? 21.826 -0.050 -28.925 1.00 85.06 113 LEU A C 1
ATOM 921 O O . LEU A 1 113 ? 22.917 -0.501 -29.265 1.00 85.06 113 LEU A O 1
ATOM 925 N N . MET A 1 114 ? 20.713 -0.203 -29.644 1.00 84.06 114 MET A N 1
ATOM 926 C CA . MET A 1 114 ? 20.691 -0.865 -30.937 1.00 84.06 114 MET A CA 1
ATOM 927 C C . MET A 1 114 ? 19.556 -0.361 -31.825 1.00 84.06 114 MET A C 1
ATOM 929 O O . MET A 1 114 ? 18.512 0.064 -31.323 1.00 84.06 114 MET A O 1
ATOM 933 N N . ARG A 1 115 ? 19.734 -0.468 -33.143 1.00 82.62 115 ARG A N 1
ATOM 934 C CA . ARG A 1 115 ? 18.691 -0.201 -34.142 1.00 82.62 115 ARG A CA 1
ATOM 935 C C . ARG A 1 115 ? 18.318 -1.480 -34.885 1.00 82.62 115 ARG A C 1
ATOM 937 O O . ARG A 1 115 ? 19.176 -2.131 -35.481 1.00 82.62 115 ARG A O 1
ATOM 944 N N . ILE A 1 116 ? 17.028 -1.815 -34.872 1.00 81.94 116 ILE A N 1
ATOM 945 C CA . ILE A 1 116 ? 16.475 -2.965 -35.597 1.00 81.94 116 ILE A CA 1
ATOM 946 C C . ILE A 1 116 ? 15.827 -2.462 -36.886 1.00 81.94 116 ILE A C 1
ATOM 948 O O . ILE A 1 116 ? 15.008 -1.543 -36.849 1.00 81.94 116 ILE A O 1
ATOM 952 N N . VAL A 1 117 ? 16.187 -3.064 -38.021 1.00 80.19 117 VAL A N 1
ATOM 953 C CA . VAL A 1 117 ? 15.655 -2.679 -39.335 1.00 80.19 117 VAL A CA 1
ATOM 954 C C . VAL A 1 117 ? 14.598 -3.696 -39.784 1.00 80.19 117 VAL A C 1
ATOM 956 O O . VAL A 1 117 ? 14.919 -4.878 -39.940 1.00 80.19 117 VAL A O 1
ATOM 959 N N . PRO A 1 118 ? 13.338 -3.280 -40.015 1.00 74.88 118 PRO A N 1
ATOM 960 C CA . PRO A 1 118 ? 12.303 -4.175 -40.515 1.00 74.88 118 PRO A CA 1
ATOM 961 C C . PRO A 1 118 ? 12.620 -4.621 -41.948 1.00 74.88 118 PRO A C 1
ATOM 963 O O . PRO A 1 118 ? 13.011 -3.828 -42.799 1.00 74.88 118 PRO A O 1
ATOM 966 N N . GLY A 1 119 ? 12.428 -5.909 -42.233 1.00 67.69 119 GLY A N 1
ATOM 967 C CA . GLY A 1 119 ? 12.787 -6.499 -43.528 1.00 67.69 119 GLY A CA 1
ATOM 968 C C . GLY A 1 119 ? 11.754 -6.293 -44.639 1.00 67.69 119 GLY A C 1
ATOM 969 O O . GLY A 1 119 ? 12.007 -6.672 -45.777 1.00 67.69 119 GLY A O 1
ATOM 970 N N . THR A 1 120 ? 10.586 -5.732 -44.325 1.00 63.97 120 THR A N 1
ATOM 971 C CA . THR A 1 120 ? 9.481 -5.517 -45.269 1.00 63.97 120 THR A CA 1
ATOM 972 C C . THR A 1 120 ? 9.142 -4.033 -45.326 1.00 63.97 120 THR A C 1
ATOM 974 O O . THR A 1 120 ? 8.178 -3.573 -44.721 1.00 63.97 120 THR A O 1
ATOM 977 N N . GLY A 1 121 ? 9.970 -3.276 -46.037 1.00 65.06 121 GLY A N 1
ATOM 978 C CA . GLY A 1 121 ? 9.730 -1.876 -46.369 1.00 65.06 121 GLY A CA 1
ATOM 979 C C . GLY A 1 121 ? 9.995 -1.651 -47.851 1.00 65.06 121 GLY A C 1
ATOM 980 O O . GLY A 1 121 ? 10.833 -2.330 -48.445 1.00 65.06 121 GLY A O 1
ATOM 981 N N . ARG A 1 122 ? 9.277 -0.712 -48.472 1.00 70.31 122 ARG A N 1
ATOM 982 C CA . ARG A 1 122 ? 9.677 -0.221 -49.797 1.00 70.31 122 ARG A CA 1
ATOM 983 C C . ARG A 1 122 ? 10.990 0.533 -49.615 1.00 70.31 122 ARG A C 1
ATOM 985 O O . ARG A 1 122 ? 11.039 1.466 -48.818 1.00 70.31 122 ARG A O 1
ATOM 992 N N . LEU A 1 123 ? 12.039 0.122 -50.323 1.00 74.44 123 LEU A N 1
ATOM 993 C CA . LEU A 1 123 ? 13.286 0.877 -50.360 1.00 74.44 123 LEU A CA 1
ATOM 994 C C . LEU A 1 123 ? 13.016 2.185 -51.108 1.00 74.44 123 LEU A C 1
ATOM 996 O O . LEU A 1 123 ? 12.618 2.161 -52.273 1.00 74.44 123 LEU A O 1
ATOM 1000 N N . ILE A 1 124 ? 13.196 3.309 -50.426 1.00 82.38 124 ILE A N 1
ATOM 1001 C CA . ILE A 1 124 ? 13.082 4.641 -51.015 1.00 82.38 124 ILE A CA 1
ATOM 1002 C C . ILE A 1 124 ? 14.498 5.186 -51.127 1.00 82.38 124 ILE A C 1
ATOM 1004 O O . ILE A 1 124 ? 15.238 5.200 -50.147 1.00 82.38 124 ILE A O 1
ATOM 1008 N N . VAL A 1 125 ? 14.875 5.592 -52.335 1.00 82.31 125 VAL A N 1
ATOM 1009 C CA . VAL A 1 125 ? 16.145 6.264 -52.597 1.00 82.31 125 VAL A CA 1
ATOM 1010 C C . VAL A 1 125 ? 15.846 7.747 -52.713 1.00 82.31 125 VAL A C 1
ATOM 1012 O O . VAL A 1 125 ? 15.055 8.151 -53.564 1.00 82.31 125 VAL A O 1
ATOM 1015 N N . GLU A 1 126 ? 16.465 8.539 -51.849 1.00 84.75 126 GLU A N 1
ATOM 1016 C CA . GLU A 1 126 ? 16.472 9.990 -51.963 1.00 84.75 126 GLU A CA 1
ATOM 1017 C C . GLU A 1 126 ? 17.717 10.401 -52.749 1.00 84.75 126 GLU A C 1
ATOM 1019 O O . GLU A 1 126 ? 18.829 9.960 -52.453 1.00 84.75 126 GLU A O 1
ATOM 1024 N N . ALA A 1 127 ? 17.512 11.188 -53.799 1.00 83.12 127 ALA A N 1
ATOM 1025 C CA . ALA A 1 127 ? 18.571 11.680 -54.662 1.00 83.12 127 ALA A CA 1
ATOM 1026 C C . ALA A 1 127 ? 18.425 13.193 -54.795 1.00 83.12 127 ALA A C 1
ATOM 1028 O O . ALA A 1 127 ? 17.326 13.696 -55.033 1.00 83.12 127 ALA A O 1
ATOM 1029 N N . PHE A 1 128 ? 19.541 13.897 -54.641 1.00 82.62 128 PHE A N 1
ATOM 1030 C CA . PHE A 1 128 ? 19.615 15.338 -54.820 1.00 82.62 128 PHE A CA 1
ATOM 1031 C C . PHE A 1 128 ? 20.049 15.636 -56.252 1.00 82.62 128 PHE A C 1
ATOM 1033 O O . PHE A 1 128 ? 20.996 15.030 -56.753 1.00 82.62 128 PHE A O 1
ATOM 1040 N N . PHE A 1 129 ? 19.338 16.554 -56.898 1.00 80.69 129 PHE A N 1
ATOM 1041 C CA . PHE A 1 129 ? 19.623 17.029 -58.247 1.00 80.69 129 PHE A CA 1
ATOM 1042 C C . PHE A 1 129 ?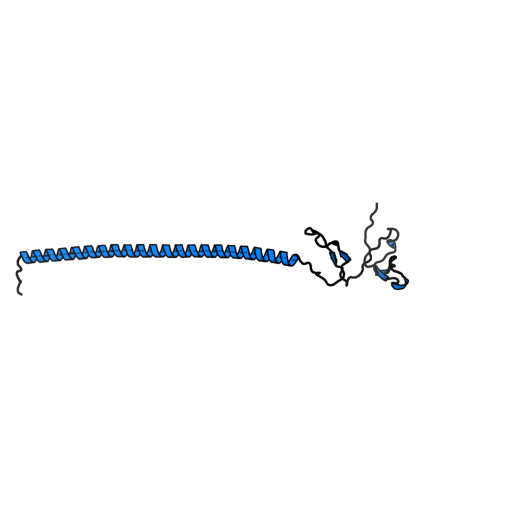 19.812 18.540 -58.210 1.00 80.69 129 PHE A C 1
ATOM 1044 O O . PHE A 1 129 ? 19.172 19.224 -57.409 1.00 80.69 129 PHE A O 1
ATOM 1051 N N . ASP A 1 130 ? 20.656 19.060 -59.097 1.00 80.75 130 ASP A N 1
ATOM 1052 C CA . ASP A 1 130 ? 20.782 20.500 -59.276 1.00 80.75 130 ASP A CA 1
ATOM 1053 C C . ASP A 1 130 ? 19.472 21.088 -59.826 1.00 80.75 130 ASP A C 1
ATOM 1055 O O . ASP A 1 130 ? 18.777 20.472 -60.638 1.00 80.75 130 ASP A O 1
ATOM 1059 N N . ASN A 1 131 ? 19.154 22.332 -59.445 1.00 75.44 131 ASN A N 1
ATOM 1060 C CA . ASN A 1 131 ? 17.936 23.031 -59.891 1.00 75.44 131 ASN A CA 1
ATOM 1061 C C . ASN A 1 131 ? 17.790 23.110 -61.420 1.00 75.44 131 ASN A C 1
ATOM 1063 O O . ASN A 1 131 ? 16.691 23.310 -61.927 1.00 75.44 131 ASN A O 1
ATOM 1067 N N . ARG A 1 132 ? 18.889 22.985 -62.168 1.00 77.75 132 ARG A N 1
ATOM 1068 C CA . ARG A 1 132 ? 18.871 23.008 -63.637 1.00 77.75 132 ARG A CA 1
ATOM 1069 C C . ARG A 1 132 ? 18.309 21.715 -64.233 1.00 77.75 132 ARG A C 1
ATOM 1071 O O . ARG A 1 132 ? 17.730 21.760 -65.314 1.00 77.75 132 ARG A O 1
ATOM 1078 N N . ASP A 1 133 ? 18.419 20.607 -63.505 1.00 75.44 133 ASP A N 1
ATOM 1079 C CA . ASP A 1 133 ? 18.054 19.271 -63.976 1.00 75.44 133 ASP A CA 1
ATOM 1080 C C . ASP A 1 133 ? 16.653 18.845 -63.507 1.00 75.44 133 ASP A C 1
ATOM 1082 O O . ASP A 1 133 ? 16.044 17.953 -64.100 1.00 75.44 133 ASP A O 1
ATOM 1086 N N . ILE A 1 134 ? 16.090 19.522 -62.495 1.00 72.12 134 ILE A N 1
ATOM 1087 C CA . ILE A 1 134 ? 14.746 19.223 -61.967 1.00 72.12 134 ILE A CA 1
ATOM 1088 C C . ILE A 1 134 ? 13.635 19.427 -63.006 1.00 72.12 134 ILE A C 1
ATOM 1090 O O . ILE A 1 134 ? 12.613 18.748 -62.951 1.00 72.12 134 ILE A O 1
ATOM 1094 N N . GLY A 1 135 ? 13.841 20.324 -63.979 1.00 72.56 135 GLY A N 1
ATOM 1095 C CA . GLY A 1 135 ? 12.857 20.640 -65.020 1.00 72.56 135 GLY A CA 1
ATOM 1096 C C . GLY A 1 135 ? 12.533 19.473 -65.959 1.00 72.56 135 GLY A C 1
ATOM 1097 O O . GLY A 1 135 ? 11.538 19.536 -66.674 1.00 72.56 135 GLY A O 1
ATOM 1098 N N . PHE A 1 136 ? 13.345 18.412 -65.944 1.00 76.25 136 PHE A N 1
ATOM 1099 C CA . PHE A 1 136 ? 13.164 17.211 -66.764 1.00 76.25 136 PHE A CA 1
ATOM 1100 C C . PHE A 1 136 ? 12.689 15.988 -65.964 1.00 76.25 136 PHE A C 1
ATOM 1102 O O . PHE A 1 136 ? 12.615 14.889 -66.519 1.00 76.25 136 PHE A O 1
ATOM 1109 N N . LEU A 1 137 ? 12.402 16.151 -64.667 1.00 83.06 137 LEU A N 1
ATOM 1110 C CA . LEU A 1 137 ? 11.958 15.070 -63.791 1.00 83.06 137 LEU A CA 1
ATOM 1111 C C . LEU A 1 137 ? 10.439 15.084 -63.623 1.00 83.06 137 LEU A C 1
ATOM 1113 O O . LEU A 1 137 ? 9.849 16.094 -63.244 1.00 83.06 137 LEU A O 1
ATOM 1117 N N . GLU A 1 138 ? 9.813 13.925 -63.819 1.00 83.75 138 GLU A N 1
ATOM 1118 C CA . GLU A 1 138 ? 8.371 13.751 -63.646 1.00 83.75 138 GLU A CA 1
ATOM 1119 C C . GLU A 1 138 ? 8.034 12.620 -62.669 1.00 83.75 138 GLU A C 1
ATOM 1121 O O . GLU A 1 138 ? 8.679 11.567 -62.612 1.00 83.75 138 GLU A O 1
ATOM 1126 N N . LYS A 1 139 ? 6.962 12.809 -61.894 1.00 86.69 139 LYS A N 1
ATOM 1127 C CA . LYS A 1 139 ? 6.424 11.750 -61.036 1.00 86.69 139 LYS A CA 1
ATOM 1128 C C . LYS A 1 139 ? 5.933 10.587 -61.903 1.00 86.69 139 LYS A C 1
ATOM 1130 O O . LYS A 1 139 ? 5.182 10.786 -62.850 1.00 86.69 139 LYS A O 1
ATOM 1135 N N . GLY A 1 140 ? 6.309 9.362 -61.547 1.00 87.81 140 GLY A N 1
ATOM 1136 C CA . GLY A 1 140 ? 5.997 8.163 -62.331 1.00 87.81 140 GLY A CA 1
ATOM 1137 C C . GLY A 1 140 ? 7.062 7.794 -63.369 1.00 87.81 140 GLY A C 1
ATOM 1138 O O . GLY A 1 140 ? 6.997 6.702 -63.935 1.00 87.81 140 GLY A O 1
ATOM 1139 N N . GLN A 1 141 ? 8.074 8.639 -63.583 1.00 88.88 141 GLN A N 1
ATOM 1140 C CA . GLN A 1 141 ? 9.184 8.339 -64.482 1.00 88.88 141 GLN A CA 1
ATOM 1141 C C . GLN A 1 141 ? 9.984 7.126 -63.986 1.00 88.88 141 GLN A C 1
ATOM 1143 O O . GLN A 1 141 ? 10.200 6.938 -62.783 1.00 88.88 141 GLN A O 1
ATOM 1148 N N . ARG A 1 142 ? 10.423 6.277 -64.924 1.00 89.69 142 ARG A N 1
ATOM 1149 C CA . ARG A 1 142 ? 11.294 5.134 -64.622 1.00 89.69 142 ARG A CA 1
ATOM 1150 C C . ARG A 1 142 ? 12.697 5.637 -64.307 1.00 89.69 142 ARG A C 1
ATOM 1152 O O . ARG A 1 142 ? 13.287 6.355 -65.107 1.00 89.69 142 ARG A O 1
ATOM 1159 N N . ALA A 1 143 ? 13.231 5.198 -63.177 1.00 86.12 143 ALA A N 1
ATOM 1160 C CA . ALA A 1 143 ? 14.591 5.482 -62.751 1.00 86.12 143 ALA A CA 1
ATOM 1161 C C . ALA A 1 143 ? 15.413 4.189 -62.714 1.00 86.12 143 ALA A C 1
ATOM 1163 O O . ALA A 1 143 ? 14.890 3.110 -62.419 1.00 86.12 143 ALA A O 1
ATOM 1164 N N . TYR A 1 144 ? 16.708 4.307 -62.994 1.00 87.44 144 TYR A N 1
ATOM 1165 C CA . TYR A 1 144 ? 17.673 3.220 -62.870 1.00 87.44 144 TYR A CA 1
ATOM 1166 C C . TYR A 1 144 ? 18.705 3.633 -61.827 1.00 87.44 144 TYR A C 1
ATOM 1168 O O . TYR A 1 144 ? 19.403 4.628 -62.005 1.00 87.44 144 TYR A O 1
ATOM 1176 N N . VAL A 1 145 ? 18.791 2.885 -60.733 1.00 82.81 145 VAL A N 1
ATOM 1177 C CA . VAL A 1 145 ? 19.723 3.158 -59.640 1.00 82.81 145 VAL A CA 1
ATOM 1178 C C . VAL A 1 145 ? 20.883 2.178 -59.736 1.00 82.81 145 VAL A C 1
ATOM 1180 O O . VAL A 1 145 ? 20.692 0.959 -59.705 1.00 82.81 145 VAL A O 1
ATOM 1183 N N . LYS A 1 146 ? 22.097 2.720 -59.850 1.00 83.00 146 LYS A N 1
ATOM 1184 C CA . LYS A 1 146 ? 23.345 1.957 -59.810 1.00 83.00 146 LYS A CA 1
ATOM 1185 C C . LYS A 1 146 ? 24.069 2.262 -58.502 1.00 83.00 146 LYS A C 1
ATOM 1187 O O . LYS A 1 146 ? 24.459 3.400 -58.264 1.00 83.00 146 LYS A O 1
ATOM 1192 N N . PHE A 1 147 ? 24.261 1.246 -57.666 1.00 79.75 147 PHE A N 1
ATOM 1193 C CA . PHE A 1 147 ? 24.990 1.383 -56.406 1.00 79.75 147 PHE A CA 1
ATOM 1194 C C . PHE A 1 147 ? 26.485 1.185 -56.643 1.00 79.75 147 PHE A C 1
ATOM 1196 O O . PHE A 1 147 ? 26.910 0.091 -57.001 1.00 79.75 147 PHE A O 1
ATOM 1203 N N . SER A 1 148 ? 27.296 2.214 -56.402 1.00 76.88 148 SER A N 1
ATOM 1204 C CA . SER A 1 148 ? 28.753 2.141 -56.606 1.00 76.88 148 SER A CA 1
ATOM 1205 C C . SER A 1 148 ? 29.457 1.125 -55.697 1.00 76.88 148 SER A C 1
ATOM 1207 O O . SER A 1 148 ? 30.544 0.664 -56.023 1.00 76.88 148 SER A O 1
ATOM 1209 N N . VAL A 1 149 ? 28.845 0.771 -54.563 1.00 72.06 149 VAL A N 1
ATOM 1210 C CA . VAL A 1 149 ? 29.415 -0.133 -53.545 1.00 72.06 149 VAL A CA 1
ATOM 1211 C C . VAL A 1 149 ? 29.142 -1.616 -53.856 1.00 72.06 149 VAL A C 1
ATOM 1213 O O . VAL A 1 149 ? 29.754 -2.497 -53.259 1.00 72.06 149 VAL A O 1
ATOM 1216 N N . LEU A 1 150 ? 28.238 -1.921 -54.794 1.00 72.81 150 LEU A N 1
ATOM 1217 C CA . LEU A 1 150 ? 27.860 -3.293 -55.141 1.00 72.81 150 LEU A CA 1
ATOM 1218 C C . LEU A 1 150 ? 28.421 -3.672 -56.524 1.00 72.81 150 LEU A C 1
ATOM 1220 O O . LEU A 1 150 ? 28.180 -2.934 -57.480 1.00 72.81 150 LEU A O 1
ATOM 1224 N N . PRO A 1 151 ? 29.122 -4.819 -56.672 1.00 72.50 151 PRO A N 1
ATOM 1225 C CA . PRO A 1 151 ? 29.623 -5.273 -57.969 1.00 72.50 151 PRO A CA 1
ATOM 1226 C C . PRO A 1 151 ? 28.476 -5.403 -58.989 1.00 72.50 151 PRO A C 1
ATOM 1228 O O . PRO A 1 151 ? 27.528 -6.168 -58.742 1.00 72.50 151 PRO A O 1
ATOM 1231 N N . PRO A 1 152 ? 28.511 -4.666 -60.116 1.00 65.94 152 PRO A N 1
ATOM 1232 C CA . PRO A 1 152 ? 27.412 -4.640 -61.079 1.00 65.94 152 PRO A CA 1
ATOM 1233 C C . PRO A 1 152 ? 27.178 -6.001 -61.741 1.00 65.94 152 PRO A C 1
ATOM 1235 O O . PRO A 1 152 ? 26.055 -6.290 -62.147 1.00 65.94 152 PRO A O 1
ATOM 1238 N N . GLU A 1 153 ? 28.194 -6.865 -61.77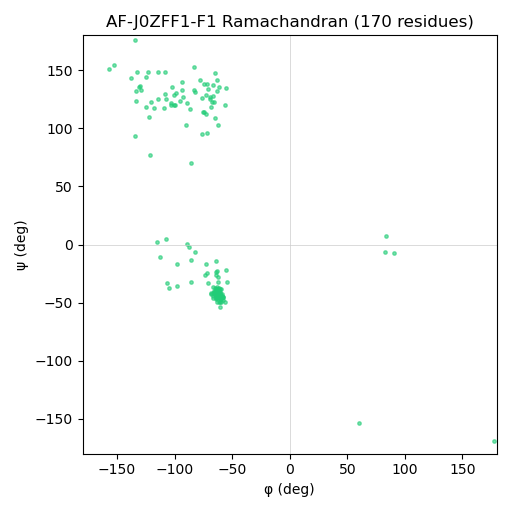8 1.00 75.06 153 GLU A N 1
ATOM 1239 C CA . GLU A 1 153 ? 28.128 -8.219 -62.332 1.00 75.06 153 GLU A CA 1
ATOM 1240 C C . GLU A 1 153 ? 27.166 -9.120 -61.547 1.00 75.06 153 GLU A C 1
ATOM 1242 O O . GLU A 1 153 ? 26.621 -10.072 -62.102 1.00 75.06 153 GLU A O 1
ATOM 1247 N N . ARG A 1 154 ? 26.948 -8.830 -60.254 1.00 65.81 154 ARG A N 1
ATOM 1248 C CA . ARG A 1 154 ? 26.105 -9.646 -59.368 1.00 65.81 154 ARG A CA 1
ATOM 1249 C C . ARG A 1 154 ? 24.759 -9.005 -59.043 1.00 65.81 154 ARG A C 1
ATOM 1251 O O . ARG A 1 154 ? 23.786 -9.730 -58.863 1.00 65.81 154 ARG A O 1
ATOM 1258 N N . TYR A 1 155 ? 24.698 -7.677 -58.945 1.00 69.50 155 TYR A N 1
ATOM 1259 C CA . TYR A 1 155 ? 23.504 -6.969 -58.460 1.00 69.50 155 TYR A CA 1
ATOM 1260 C C . TYR A 1 155 ? 22.793 -6.122 -59.527 1.00 69.50 155 TYR A C 1
ATOM 1262 O O . TYR A 1 155 ? 21.664 -5.694 -59.296 1.00 69.50 155 TYR A O 1
ATOM 1270 N N . GLY A 1 156 ? 23.402 -5.919 -60.701 1.00 75.12 156 GLY A N 1
ATOM 1271 C CA . GLY A 1 156 ? 22.779 -5.220 -61.827 1.00 75.12 156 GLY A CA 1
ATOM 1272 C C . GLY A 1 156 ? 22.372 -3.770 -61.532 1.00 75.12 156 GLY A C 1
ATOM 1273 O O . GLY A 1 156 ? 22.962 -3.091 -60.690 1.00 75.12 156 GLY A O 1
ATOM 1274 N N . VAL A 1 157 ? 21.364 -3.285 -62.265 1.00 78.25 157 VAL A N 1
ATOM 1275 C CA . VAL A 1 157 ? 20.700 -1.995 -62.018 1.00 78.25 157 VAL A CA 1
ATOM 1276 C C . VAL A 1 157 ? 19.367 -2.230 -61.319 1.00 78.25 157 VAL A C 1
ATOM 1278 O O . VAL A 1 157 ? 18.596 -3.107 -61.711 1.00 78.25 157 VAL A O 1
ATOM 1281 N N . VAL A 1 158 ? 19.077 -1.432 -60.294 1.00 83.50 158 VAL A N 1
ATOM 1282 C CA . VAL A 1 158 ? 17.784 -1.486 -59.610 1.00 83.50 158 VAL A CA 1
ATOM 1283 C C . VAL A 1 158 ? 16.821 -0.540 -60.313 1.00 83.50 158 VAL A C 1
ATOM 1285 O O . VAL A 1 158 ? 17.076 0.657 -60.432 1.00 83.50 158 VAL A O 1
ATOM 1288 N N . TYR A 1 159 ? 15.710 -1.088 -60.794 1.00 85.75 159 TYR A N 1
ATOM 1289 C CA . TYR A 1 159 ? 14.647 -0.312 -61.421 1.00 85.75 159 TYR A CA 1
ATOM 1290 C C . TYR A 1 159 ? 13.742 0.290 -60.347 1.00 85.75 159 TYR A C 1
ATOM 1292 O O . TYR A 1 159 ? 13.275 -0.414 -59.452 1.00 85.75 159 TYR A O 1
ATOM 1300 N N . GLY A 1 160 ? 13.475 1.586 -60.457 1.00 86.88 160 GLY A N 1
ATOM 1301 C CA . GLY A 1 160 ? 12.584 2.319 -59.570 1.00 86.88 160 GLY A CA 1
ATOM 1302 C C . GLY A 1 160 ? 11.631 3.224 -60.338 1.00 86.88 160 GLY A C 1
ATOM 1303 O O . GLY A 1 160 ? 11.701 3.363 -61.562 1.00 86.88 160 GLY A O 1
ATOM 1304 N N . THR A 1 161 ? 10.738 3.862 -59.594 1.00 89.62 161 THR A N 1
ATOM 1305 C CA . THR A 1 161 ? 9.802 4.856 -60.116 1.00 89.62 161 THR A CA 1
ATOM 1306 C C . THR A 1 161 ? 9.880 6.093 -59.240 1.00 89.62 161 THR A C 1
ATOM 1308 O O . THR A 1 161 ? 9.909 5.970 -58.016 1.00 89.62 161 THR A O 1
ATOM 1311 N N . VAL A 1 162 ? 9.901 7.277 -59.850 1.00 88.62 162 VAL A N 1
ATOM 1312 C CA . VAL A 1 162 ? 9.881 8.543 -59.110 1.00 88.62 162 VAL A CA 1
ATOM 1313 C C . VAL A 1 162 ? 8.545 8.667 -58.376 1.00 88.62 162 VAL A C 1
ATOM 1315 O O . VAL A 1 162 ? 7.495 8.846 -58.993 1.00 88.62 162 VAL A O 1
ATOM 1318 N N . ILE A 1 163 ? 8.576 8.532 -57.049 1.00 87.88 163 ILE A N 1
ATOM 1319 C CA . ILE A 1 163 ? 7.373 8.572 -56.203 1.00 87.88 163 ILE A CA 1
ATOM 1320 C C . ILE A 1 163 ? 6.975 9.997 -55.811 1.00 87.88 163 ILE A C 1
ATOM 1322 O O . ILE A 1 163 ? 5.788 10.279 -55.640 1.00 87.88 163 ILE A O 1
ATOM 1326 N N . ASN A 1 164 ? 7.957 10.884 -55.659 1.00 86.25 164 ASN A N 1
ATOM 1327 C CA . ASN A 1 164 ? 7.768 12.262 -55.238 1.00 86.25 164 ASN A CA 1
ATOM 1328 C C . ASN A 1 164 ? 8.949 13.118 -55.708 1.00 86.25 164 ASN A C 1
ATOM 1330 O O . ASN A 1 164 ? 10.062 12.610 -55.815 1.00 86.25 164 ASN A O 1
ATOM 1334 N N . ILE A 1 165 ? 8.692 14.401 -55.952 1.00 83.06 165 ILE A N 1
ATOM 1335 C CA . ILE A 1 165 ? 9.705 15.409 -56.269 1.00 83.06 165 ILE A CA 1
ATOM 1336 C C . ILE A 1 165 ? 9.507 16.532 -55.253 1.00 83.06 165 ILE A C 1
ATOM 1338 O O . ILE A 1 165 ? 8.420 17.103 -55.165 1.00 83.06 165 ILE A O 1
ATOM 1342 N N . GLY A 1 166 ? 10.525 16.789 -54.432 1.00 77.75 166 GLY A N 1
ATOM 1343 C CA . GLY A 1 166 ? 10.479 17.854 -53.433 1.00 77.75 166 GLY A CA 1
ATOM 1344 C C . GLY A 1 166 ? 10.428 19.223 -54.107 1.00 77.75 166 GLY A C 1
ATOM 1345 O O . GLY A 1 166 ? 11.257 19.526 -54.960 1.00 77.75 166 GLY A O 1
ATOM 1346 N N . ALA A 1 167 ? 9.459 20.054 -53.727 1.00 65.25 167 ALA A N 1
ATOM 1347 C CA . ALA A 1 167 ? 9.366 21.437 -54.179 1.00 65.25 167 ALA A CA 1
ATOM 1348 C C . ALA A 1 167 ? 10.221 22.334 -53.273 1.00 65.25 167 ALA A C 1
ATOM 1350 O O . ALA A 1 167 ? 9.687 23.093 -52.468 1.00 65.25 167 ALA A O 1
ATOM 1351 N N . THR A 1 168 ? 11.547 22.225 -53.359 1.00 54.88 168 THR A N 1
ATOM 1352 C CA . THR A 1 168 ? 12.435 23.081 -52.560 1.00 54.88 168 THR A CA 1
ATOM 1353 C C . THR A 1 168 ? 13.556 23.645 -53.417 1.00 54.88 168 THR A C 1
ATOM 1355 O O . THR A 1 168 ? 14.611 23.045 -53.584 1.00 54.88 168 THR A O 1
ATOM 1358 N N . ALA A 1 169 ? 13.315 24.848 -53.935 1.00 48.66 169 ALA A N 1
ATOM 1359 C CA . ALA A 1 169 ? 14.371 25.757 -54.341 1.00 48.66 169 ALA A CA 1
ATOM 1360 C C . ALA A 1 169 ? 14.960 26.390 -53.068 1.00 48.66 169 ALA A C 1
ATOM 1362 O O . ALA A 1 169 ? 14.416 27.364 -52.552 1.00 48.66 169 ALA A O 1
ATOM 1363 N N . CYS A 1 170 ? 16.046 25.827 -52.537 1.00 42.22 170 CYS A N 1
ATOM 1364 C CA . CYS A 1 170 ? 16.901 26.557 -51.604 1.00 42.22 170 CYS A CA 1
ATOM 1365 C C . CYS A 1 170 ? 17.968 27.278 -52.425 1.00 42.22 170 CYS A C 1
ATOM 1367 O O . CYS A 1 170 ? 18.893 26.665 -52.949 1.00 42.22 170 CYS A O 1
ATOM 1369 N N . HIS A 1 171 ? 17.755 28.579 -52.588 1.00 34.44 171 HIS A N 1
ATOM 1370 C CA . HIS A 1 171 ? 18.771 29.529 -53.008 1.00 34.44 171 HIS A CA 1
ATOM 1371 C C . HIS A 1 171 ? 19.667 29.796 -51.790 1.00 34.44 171 HIS A C 1
ATOM 1373 O O . HIS A 1 171 ? 19.146 30.143 -50.728 1.00 34.44 171 HIS A O 1
ATOM 1379 N N . GLU A 1 172 ? 20.976 29.616 -51.946 1.00 33.44 172 GLU A N 1
ATOM 1380 C CA . GLU A 1 172 ? 21.985 30.391 -51.210 1.00 33.44 172 GLU A CA 1
ATOM 1381 C C . GLU A 1 172 ? 22.424 31.557 -52.106 1.00 33.44 172 GLU A C 1
ATOM 1383 O O . GLU A 1 172 ? 22.412 31.371 -53.352 1.00 33.44 172 GLU A O 1
#

Solvent-accessible surface area (backbone atoms only — not comparable to full-atom values): 11025 Å² total; per-residue (Å²): 133,84,79,80,82,71,57,70,68,59,52,53,51,53,52,50,52,51,51,51,53,52,51,50,52,52,53,52,51,49,52,51,53,51,51,51,54,49,50,53,52,51,52,53,52,52,51,50,52,53,49,51,52,52,51,49,53,52,50,53,51,51,53,51,50,53,51,50,51,55,50,49,54,51,49,52,54,50,52,53,52,59,60,65,73,58,86,75,77,95,64,91,69,54,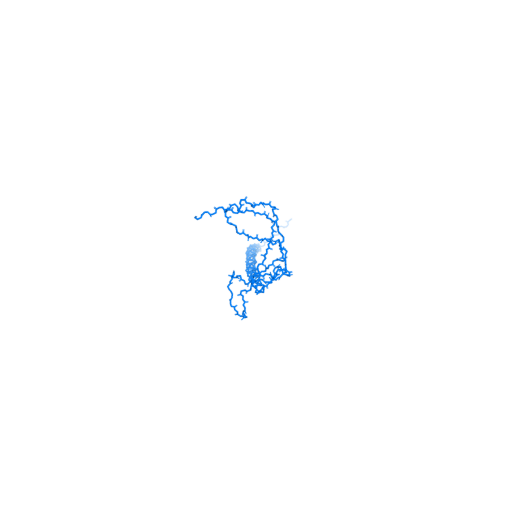75,77,45,72,76,69,92,62,91,90,66,87,79,65,91,89,62,80,53,66,43,75,51,77,88,86,68,84,87,79,84,88,79,91,74,58,84,84,58,52,84,80,65,55,77,68,39,81,41,77,47,73,59,90,91,52,64,56,93,80,67,52,67,46,80,46,59,37,84,72,78,84,93,69,89,79,80,131